Protein AF-A0AAF3FL58-F1 (afdb_monomer_lite)

Secondary str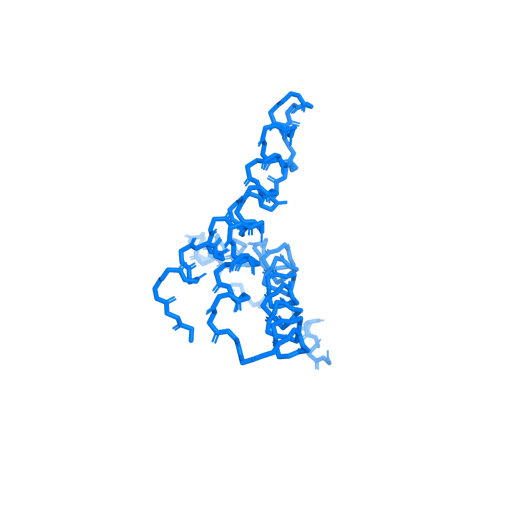ucture (DSSP, 8-state):
--HHHHHHHHHHHHTT--TTS-HHHHHHHHHHHHHHHHHHHHHHHHHSSSHHHHHHHHHHHHHHHHHHHHHHHHHHHHHHHHHHHHHTT------TT----

Radius of gyration: 18.19 Å; chains: 1; bounding box: 35×43×41 Å

pLDDT: mean 76.69, std 18.73, range [32.34, 96.44]

Structure (mmCIF, N/CA/C/O backbone):
data_AF-A0AAF3FL58-F1
#
_entry.id   AF-A0AAF3FL58-F1
#
loop_
_atom_site.group_PDB
_atom_site.id
_atom_site.type_symbol
_atom_site.label_atom_id
_atom_site.label_alt_id
_atom_site.label_comp_id
_atom_site.label_asym_id
_atom_site.label_entity_id
_atom_site.label_seq_id
_atom_site.pdbx_PDB_ins_code
_atom_site.Cartn_x
_atom_site.Cartn_y
_atom_site.Cartn_z
_atom_site.occupancy
_atom_site.B_iso_or_equiv
_atom_site.auth_seq_id
_atom_site.auth_comp_id
_atom_site.auth_asym_id
_atom_site.auth_atom_id
_atom_site.pdbx_PDB_model_num
ATOM 1 N N . MET A 1 1 ? -10.455 -6.905 6.771 1.00 75.06 1 MET A N 1
ATOM 2 C CA . MET A 1 1 ? -10.018 -6.055 5.647 1.00 75.06 1 MET A CA 1
ATOM 3 C C . MET A 1 1 ? -11.150 -6.086 4.650 1.00 75.06 1 MET A C 1
ATOM 5 O O . MET A 1 1 ? -11.566 -7.189 4.324 1.00 75.06 1 MET A O 1
ATOM 9 N N . ASP A 1 2 ? -11.695 -4.931 4.276 1.00 87.38 2 ASP A N 1
ATOM 10 C CA . ASP A 1 2 ? -12.749 -4.878 3.257 1.00 87.38 2 ASP A CA 1
ATOM 11 C C . ASP A 1 2 ? -12.182 -4.613 1.859 1.00 87.38 2 ASP A C 1
ATOM 13 O O . ASP A 1 2 ? -10.997 -4.302 1.708 1.00 87.38 2 ASP A O 1
ATOM 17 N N . ASP A 1 3 ? -13.037 -4.733 0.845 1.00 87.31 3 ASP A N 1
ATOM 18 C CA . ASP A 1 3 ? -12.660 -4.585 -0.564 1.00 87.31 3 ASP A CA 1
ATOM 19 C C . ASP A 1 3 ? -12.016 -3.226 -0.856 1.00 87.31 3 ASP A C 1
ATOM 21 O O . ASP A 1 3 ? -11.074 -3.131 -1.643 1.00 87.31 3 ASP A O 1
ATOM 25 N N . GLY A 1 4 ? -12.467 -2.167 -0.178 1.00 87.12 4 GLY A N 1
ATOM 26 C CA . GLY A 1 4 ? -11.896 -0.833 -0.339 1.00 87.12 4 GLY A CA 1
ATOM 27 C C . GLY A 1 4 ? -10.466 -0.746 0.192 1.00 87.12 4 GLY A C 1
ATOM 28 O O . GLY A 1 4 ? -9.596 -0.178 -0.467 1.00 87.12 4 GLY A O 1
ATOM 29 N N . ASP A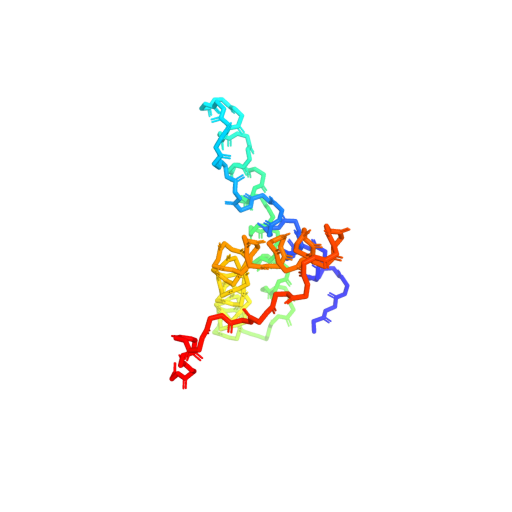 1 5 ? -10.200 -1.339 1.356 1.00 88.25 5 ASP A N 1
ATOM 30 C CA . ASP A 1 5 ? -8.850 -1.396 1.925 1.00 88.25 5 ASP A CA 1
ATOM 31 C C . ASP A 1 5 ? -7.924 -2.257 1.043 1.00 88.25 5 ASP A C 1
ATOM 33 O O . ASP A 1 5 ? -6.771 -1.893 0.801 1.00 88.25 5 ASP A O 1
ATOM 37 N N . TYR A 1 6 ? -8.448 -3.359 0.493 1.00 87.44 6 TYR A N 1
ATOM 38 C CA . TYR A 1 6 ? -7.720 -4.243 -0.419 1.00 87.44 6 TYR A CA 1
ATOM 39 C C . TYR A 1 6 ? -7.330 -3.552 -1.735 1.00 87.44 6 TYR A C 1
ATOM 41 O O . TYR A 1 6 ? -6.173 -3.633 -2.157 1.00 87.44 6 TYR A O 1
ATOM 49 N N . VAL A 1 7 ? -8.256 -2.826 -2.372 1.00 86.44 7 VAL A N 1
ATOM 50 C CA . VAL A 1 7 ? -7.978 -2.081 -3.613 1.00 86.44 7 VAL A CA 1
ATOM 51 C C . VAL A 1 7 ? -6.892 -1.028 -3.390 1.00 86.44 7 VAL A C 1
ATOM 53 O O . VAL A 1 7 ? -5.999 -0.875 -4.227 1.00 86.44 7 VAL A O 1
ATOM 56 N N . LEU A 1 8 ? -6.918 -0.320 -2.259 1.00 90.38 8 LEU A N 1
ATOM 57 C CA . LEU A 1 8 ? -5.887 0.665 -1.929 1.00 90.38 8 LEU A CA 1
ATOM 58 C C . LEU A 1 8 ? -4.517 0.001 -1.736 1.00 90.38 8 LEU A C 1
ATOM 60 O O . LEU A 1 8 ? -3.534 0.469 -2.307 1.00 90.38 8 LEU A O 1
ATOM 64 N N . LEU A 1 9 ? -4.452 -1.127 -1.024 1.00 89.19 9 LEU A N 1
ATOM 65 C CA . LEU A 1 9 ? -3.213 -1.893 -0.845 1.00 89.19 9 LEU A CA 1
ATOM 66 C C . LEU A 1 9 ? -2.641 -2.410 -2.168 1.00 89.19 9 LEU A C 1
ATOM 68 O O . LEU A 1 9 ? -1.433 -2.319 -2.391 1.00 89.19 9 LEU A O 1
ATOM 72 N N . LYS A 1 10 ? -3.496 -2.896 -3.075 1.00 84.25 10 LYS A N 1
ATOM 73 C CA . LYS A 1 10 ? -3.085 -3.323 -4.418 1.00 84.25 10 LYS A CA 1
ATOM 74 C C . LYS A 1 10 ? -2.456 -2.171 -5.204 1.00 84.25 10 LYS A C 1
ATOM 76 O O . LYS A 1 10 ? -1.412 -2.357 -5.820 1.00 84.25 10 LYS A O 1
ATOM 81 N N . ASN A 1 11 ? -3.053 -0.980 -5.159 1.00 85.88 11 ASN A N 1
ATOM 82 C CA . ASN A 1 11 ? -2.488 0.197 -5.821 1.00 85.88 11 ASN A CA 1
ATOM 83 C C . ASN A 1 11 ? -1.145 0.611 -5.202 1.00 85.88 11 ASN A C 1
ATOM 85 O O . ASN A 1 11 ? -0.195 0.864 -5.936 1.00 85.88 11 ASN A O 1
ATOM 89 N N . ILE A 1 12 ? -1.021 0.604 -3.870 1.00 87.62 12 ILE A N 1
ATOM 90 C CA . ILE A 1 12 ? 0.255 0.885 -3.188 1.00 87.62 12 ILE A CA 1
ATOM 91 C C . ILE A 1 12 ? 1.347 -0.097 -3.643 1.00 87.62 12 ILE A C 1
ATOM 93 O O . ILE A 1 12 ? 2.480 0.322 -3.879 1.00 87.62 12 ILE A O 1
ATOM 97 N N . LEU A 1 13 ? 1.011 -1.382 -3.801 1.00 84.75 13 LEU A N 1
ATOM 98 C CA . LEU A 1 13 ? 1.928 -2.404 -4.313 1.00 84.75 13 LEU A CA 1
ATOM 99 C C . LEU A 1 13 ? 2.341 -2.145 -5.769 1.00 84.75 13 LEU A C 1
ATOM 101 O O . LEU A 1 13 ? 3.527 -2.221 -6.081 1.00 84.75 13 LEU A O 1
ATOM 105 N N . ILE A 1 14 ? 1.393 -1.805 -6.648 1.00 81.31 14 ILE A N 1
ATOM 106 C CA . ILE A 1 14 ? 1.665 -1.499 -8.065 1.00 81.31 14 ILE A CA 1
ATOM 107 C C . ILE A 1 14 ? 2.625 -0.309 -8.191 1.00 81.31 14 ILE A C 1
ATOM 109 O O . ILE A 1 14 ? 3.607 -0.381 -8.925 1.00 81.31 14 ILE A O 1
ATOM 113 N N . PHE A 1 15 ? 2.386 0.762 -7.433 1.00 82.06 15 PHE A N 1
ATOM 114 C CA . PHE A 1 15 ? 3.217 1.970 -7.457 1.00 82.06 15 PHE A CA 1
ATOM 115 C C . PHE A 1 15 ? 4.449 1.884 -6.540 1.00 82.06 15 PHE A C 1
ATOM 117 O O . PHE A 1 15 ? 5.086 2.899 -6.252 1.00 82.06 15 PHE A O 1
ATOM 124 N N . HIS A 1 16 ? 4.811 0.690 -6.058 1.00 77.94 16 HIS A N 1
ATOM 125 C CA . HIS A 1 16 ? 5.969 0.530 -5.183 1.00 77.94 16 HIS A CA 1
ATOM 126 C C . HIS A 1 16 ? 7.302 0.647 -5.933 1.00 77.94 16 HIS A C 1
ATOM 128 O O . HIS A 1 16 ? 8.270 1.170 -5.383 1.00 77.94 16 HIS A O 1
ATOM 134 N N . SER A 1 17 ? 7.356 0.174 -7.181 1.00 70.06 17 SER A N 1
ATOM 135 C CA . SER A 1 17 ? 8.574 0.152 -7.991 1.00 70.06 17 SER A CA 1
ATOM 136 C C . SER A 1 17 ? 8.620 1.343 -8.944 1.00 70.06 17 SER A C 1
ATOM 138 O O . SER A 1 17 ? 7.948 1.348 -9.970 1.00 70.06 17 SER A O 1
ATOM 140 N N . ALA A 1 18 ? 9.471 2.321 -8.636 1.00 67.62 18 ALA A N 1
ATOM 141 C CA . ALA A 1 18 ? 9.902 3.341 -9.595 1.00 67.62 18 ALA A CA 1
ATOM 142 C C . ALA A 1 18 ? 11.196 2.941 -10.339 1.00 67.62 18 ALA A C 1
ATOM 144 O O . ALA A 1 18 ? 11.753 3.734 -11.094 1.00 67.62 18 ALA A O 1
ATOM 145 N N . HIS A 1 19 ? 11.704 1.723 -10.110 1.00 66.00 19 HIS A N 1
ATOM 146 C CA . HIS A 1 19 ? 12.939 1.255 -10.732 1.00 66.00 19 HIS A CA 1
ATOM 147 C C . HIS A 1 19 ? 12.788 1.119 -12.249 1.00 66.00 19 HIS A C 1
ATOM 149 O O . HIS A 1 19 ? 11.803 0.569 -12.735 1.00 66.00 19 HIS A O 1
ATOM 155 N N . GLY A 1 20 ? 13.789 1.606 -12.986 1.00 68.31 20 GLY A N 1
ATOM 156 C CA . GLY A 1 20 ? 13.810 1.579 -14.451 1.00 68.31 20 GLY A CA 1
ATOM 157 C C . GLY A 1 20 ? 13.009 2.699 -15.121 1.00 68.31 20 GLY A C 1
ATOM 158 O O . GLY A 1 20 ? 12.982 2.762 -16.346 1.00 68.31 20 GLY A O 1
ATOM 159 N N . LEU A 1 21 ? 12.379 3.588 -14.346 1.00 79.38 21 LEU A N 1
ATOM 160 C CA . LEU A 1 21 ? 11.702 4.773 -14.866 1.00 79.38 21 LEU A CA 1
ATOM 161 C C . LEU A 1 21 ? 12.659 5.969 -14.922 1.00 79.38 21 LEU A C 1
ATOM 163 O O . LEU A 1 21 ? 13.580 6.081 -14.114 1.00 79.38 21 LEU A O 1
ATOM 167 N N . SER A 1 22 ? 12.406 6.890 -15.853 1.00 87.50 22 SER A N 1
ATOM 168 C CA . SER A 1 22 ? 13.039 8.211 -15.833 1.00 87.50 22 SER A CA 1
ATOM 169 C C . SER A 1 22 ? 12.602 8.989 -14.587 1.00 87.50 22 SER A C 1
ATOM 171 O O . SER A 1 22 ? 11.515 8.751 -14.057 1.00 87.50 22 SER A O 1
ATOM 173 N N . GLU A 1 23 ? 13.415 9.942 -14.126 1.00 89.06 23 GLU A N 1
ATOM 174 C CA . GLU A 1 23 ? 13.111 10.701 -12.902 1.00 89.06 23 GLU A CA 1
ATOM 175 C C . GLU A 1 23 ? 11.722 11.378 -12.918 1.00 89.06 23 GLU A C 1
ATOM 177 O O . GLU A 1 23 ? 11.003 11.264 -11.920 1.00 89.06 23 GLU A O 1
ATOM 182 N N . PRO A 1 24 ? 11.254 11.986 -14.031 1.00 87.81 24 PRO A N 1
ATOM 183 C CA . PRO A 1 24 ? 9.894 12.525 -14.100 1.00 87.81 24 PRO A CA 1
ATOM 184 C C . PRO A 1 24 ? 8.809 11.454 -13.902 1.00 87.81 24 PRO A C 1
ATOM 186 O O . PRO A 1 24 ? 7.863 11.652 -13.141 1.00 87.81 24 PRO A O 1
ATOM 189 N N . SER A 1 25 ? 8.952 10.283 -14.527 1.00 78.69 25 SER A N 1
ATOM 190 C CA . SER A 1 25 ? 7.997 9.177 -14.381 1.00 78.69 25 SER A CA 1
ATOM 191 C C . SER A 1 25 ? 8.063 8.537 -12.990 1.00 78.69 25 SER A C 1
ATOM 193 O O . SER A 1 25 ? 7.031 8.199 -12.407 1.00 78.69 25 SER A O 1
ATOM 195 N N . ALA A 1 26 ? 9.260 8.428 -12.413 1.00 80.12 26 ALA A N 1
ATOM 196 C CA . ALA A 1 26 ? 9.475 7.966 -11.048 1.00 80.12 26 ALA A CA 1
ATOM 197 C C . ALA A 1 26 ? 8.851 8.916 -10.011 1.00 80.12 26 ALA A C 1
ATOM 199 O O . ALA A 1 26 ? 8.329 8.464 -8.988 1.00 80.12 26 ALA A O 1
ATOM 200 N N . ALA A 1 27 ? 8.881 10.230 -10.253 1.00 85.12 27 ALA A N 1
ATOM 201 C CA . ALA A 1 27 ? 8.205 11.218 -9.414 1.00 85.12 27 ALA A CA 1
ATOM 202 C C . ALA A 1 27 ? 6.681 11.016 -9.418 1.00 85.12 27 ALA A C 1
ATOM 204 O O . ALA A 1 27 ? 6.089 10.915 -8.342 1.00 85.12 27 ALA A O 1
ATOM 205 N N . ILE A 1 28 ? 6.073 10.836 -10.597 1.00 86.44 28 ILE A N 1
ATOM 206 C CA . ILE A 1 28 ? 4.629 10.575 -10.741 1.00 86.44 28 ILE A CA 1
ATOM 207 C C . ILE A 1 28 ? 4.222 9.294 -9.998 1.00 86.44 28 ILE A C 1
ATOM 209 O O . ILE A 1 28 ? 3.235 9.281 -9.264 1.00 86.44 28 ILE A O 1
ATOM 213 N N . VAL A 1 29 ? 5.001 8.216 -10.135 1.00 83.44 29 VAL A N 1
ATOM 214 C CA . VAL A 1 29 ? 4.736 6.943 -9.442 1.00 83.44 29 VAL A CA 1
ATOM 215 C C . VAL A 1 29 ? 4.828 7.099 -7.921 1.00 83.44 29 VAL A C 1
ATOM 217 O O . VAL A 1 29 ? 3.953 6.614 -7.199 1.00 83.44 29 VAL A O 1
ATOM 220 N N . ARG A 1 30 ? 5.835 7.822 -7.412 1.00 86.88 30 ARG A N 1
ATOM 221 C CA . ARG A 1 30 ? 5.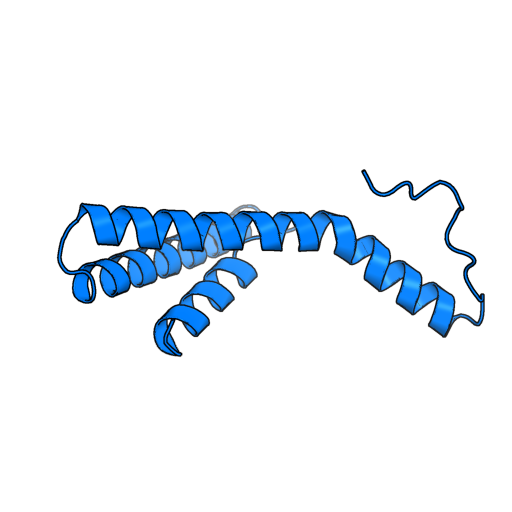959 8.117 -5.973 1.00 86.88 30 ARG A CA 1
ATOM 222 C C . ARG A 1 30 ? 4.787 8.949 -5.458 1.00 86.88 30 ARG A C 1
ATOM 224 O O . ARG A 1 30 ? 4.293 8.681 -4.364 1.00 86.88 30 ARG A O 1
ATOM 231 N N . GLU A 1 31 ? 4.340 9.943 -6.217 1.00 90.69 31 GLU A N 1
ATOM 232 C CA . GLU A 1 31 ? 3.195 10.777 -5.849 1.00 90.69 31 GLU A CA 1
ATOM 233 C C . GLU A 1 31 ? 1.892 9.968 -5.824 1.00 90.69 31 GLU A C 1
ATOM 235 O O . GLU A 1 31 ? 1.156 10.010 -4.834 1.00 90.69 31 GLU A O 1
ATOM 240 N N . ALA A 1 32 ? 1.653 9.151 -6.853 1.00 87.75 32 ALA A N 1
ATOM 241 C CA . ALA A 1 32 ? 0.517 8.238 -6.903 1.00 87.75 32 ALA A CA 1
ATOM 242 C C . ALA A 1 32 ? 0.513 7.294 -5.692 1.00 87.75 32 ALA A C 1
ATOM 244 O O . ALA A 1 32 ? -0.505 7.160 -5.011 1.00 87.75 32 ALA A O 1
ATOM 245 N N . ARG A 1 33 ? 1.665 6.702 -5.352 1.00 90.62 33 ARG A N 1
ATOM 246 C CA . ARG A 1 33 ? 1.812 5.860 -4.160 1.00 90.62 33 ARG A CA 1
ATOM 247 C C . ARG A 1 33 ? 1.444 6.609 -2.877 1.00 90.62 33 ARG A C 1
ATOM 249 O O . ARG A 1 33 ? 0.612 6.115 -2.116 1.00 90.62 33 ARG A O 1
ATOM 256 N N . LYS A 1 34 ? 2.008 7.802 -2.655 1.00 93.69 34 LYS A N 1
ATOM 257 C CA . LYS A 1 34 ? 1.711 8.632 -1.471 1.00 93.69 34 LYS A CA 1
ATOM 258 C C . LYS A 1 34 ? 0.220 8.948 -1.357 1.00 93.69 34 LYS A C 1
ATOM 260 O O . LYS A 1 34 ? -0.337 8.898 -0.262 1.00 93.69 34 LYS A O 1
ATOM 265 N N . LYS A 1 35 ? -0.445 9.224 -2.484 1.00 94.50 35 LYS A N 1
ATOM 266 C CA . LYS A 1 35 ? -1.894 9.455 -2.529 1.00 94.50 35 LYS A CA 1
ATOM 267 C C . LYS A 1 35 ? -2.673 8.245 -2.006 1.00 94.50 35 LYS A C 1
ATOM 269 O O . LYS A 1 35 ? -3.552 8.413 -1.162 1.00 94.50 35 LYS A O 1
ATOM 274 N N . TYR A 1 36 ? -2.341 7.032 -2.450 1.00 91.38 36 TYR A N 1
ATOM 275 C CA . TYR A 1 36 ? -3.021 5.819 -1.982 1.00 91.38 36 TYR A CA 1
ATOM 276 C C . TYR A 1 36 ? -2.695 5.474 -0.521 1.00 91.38 36 TYR A C 1
ATOM 278 O O . TYR A 1 36 ? -3.600 5.082 0.215 1.00 91.38 36 TYR A O 1
ATOM 286 N N . GLU A 1 37 ? -1.454 5.679 -0.067 1.00 94.19 37 GLU A N 1
ATOM 287 C CA . GLU A 1 37 ? -1.066 5.521 1.347 1.00 94.19 37 GLU A CA 1
ATOM 288 C C . GLU A 1 37 ? -1.860 6.475 2.259 1.00 94.19 37 GLU A C 1
ATOM 290 O O . GLU A 1 37 ? -2.363 6.069 3.313 1.00 94.19 37 GLU A O 1
ATOM 295 N N . TRP A 1 38 ? -2.048 7.727 1.829 1.00 96.44 38 TRP A N 1
ATOM 296 C CA . TRP A 1 38 ? -2.868 8.705 2.544 1.00 96.44 38 TRP A CA 1
ATOM 297 C C . TRP A 1 38 ? -4.347 8.301 2.580 1.00 96.44 38 TRP A C 1
ATOM 299 O O . TRP A 1 38 ? -4.964 8.323 3.647 1.00 96.44 38 TRP A O 1
ATOM 309 N N . MET A 1 39 ? -4.914 7.879 1.442 1.00 95.88 39 MET A N 1
ATOM 310 C CA . MET A 1 39 ? -6.309 7.423 1.368 1.00 95.88 39 MET A CA 1
ATOM 311 C C . MET A 1 39 ? -6.561 6.220 2.282 1.00 95.88 39 MET A C 1
ATOM 313 O O . MET A 1 39 ? -7.555 6.204 3.012 1.00 95.88 39 MET A O 1
ATOM 317 N N . LEU A 1 40 ? -5.651 5.241 2.283 1.00 94.94 40 LEU A N 1
ATOM 318 C CA . LEU A 1 40 ? -5.729 4.069 3.153 1.00 94.94 40 LEU A CA 1
ATOM 319 C C . LEU A 1 40 ? -5.664 4.477 4.628 1.00 94.94 40 LEU A C 1
ATOM 321 O O . LEU A 1 40 ? -6.510 4.063 5.419 1.00 94.94 40 LEU A O 1
ATOM 325 N N . SER A 1 41 ? -4.717 5.345 4.986 1.00 95.25 41 SER A N 1
ATOM 326 C CA . SER A 1 41 ? -4.566 5.844 6.357 1.00 95.25 41 SER A CA 1
ATOM 327 C C . SER A 1 41 ? -5.821 6.568 6.844 1.00 95.25 41 SER A C 1
ATOM 329 O O . SER A 1 41 ? -6.298 6.308 7.949 1.00 95.25 41 SER A O 1
ATOM 331 N N . ARG A 1 42 ? -6.404 7.438 6.009 1.00 96.44 42 ARG A N 1
ATOM 332 C CA . ARG A 1 42 ? -7.651 8.149 6.326 1.00 96.44 42 ARG A CA 1
ATOM 333 C C . ARG A 1 42 ? -8.806 7.174 6.551 1.00 96.44 42 ARG A C 1
ATOM 335 O O . ARG A 1 42 ? -9.535 7.307 7.531 1.00 96.44 42 ARG A O 1
ATOM 342 N N . ARG A 1 43 ? -8.951 6.184 5.670 1.00 95.19 43 ARG A N 1
ATOM 343 C CA . ARG A 1 43 ? -10.027 5.189 5.727 1.00 95.19 43 ARG A CA 1
ATOM 344 C C . ARG A 1 43 ? -9.905 4.280 6.955 1.00 95.19 43 ARG A C 1
ATOM 346 O O . ARG A 1 43 ? -10.911 3.982 7.588 1.00 95.19 43 ARG A O 1
ATOM 353 N N . ILE A 1 44 ? -8.688 3.889 7.339 1.00 94.88 44 ILE A N 1
ATOM 354 C CA . ILE A 1 44 ? -8.448 3.101 8.558 1.00 94.88 44 ILE A CA 1
ATOM 355 C C . ILE A 1 44 ? -8.761 3.917 9.809 1.00 94.88 44 ILE A C 1
ATOM 357 O O . ILE A 1 44 ? -9.428 3.398 10.703 1.00 94.88 44 ILE A O 1
ATOM 361 N N . ARG A 1 45 ? -8.338 5.188 9.871 1.00 95.00 45 ARG A N 1
ATOM 362 C CA . ARG A 1 45 ? -8.663 6.076 11.000 1.00 95.00 45 ARG A CA 1
ATOM 363 C C . ARG A 1 45 ? -10.171 6.222 11.188 1.00 95.00 45 ARG A C 1
ATOM 365 O O . ARG A 1 45 ? -10.650 6.079 12.300 1.00 95.00 45 ARG A O 1
ATOM 372 N N . GLN A 1 46 ? -10.925 6.398 10.102 1.00 94.88 46 GLN A N 1
ATOM 373 C CA . GLN A 1 46 ? -12.391 6.5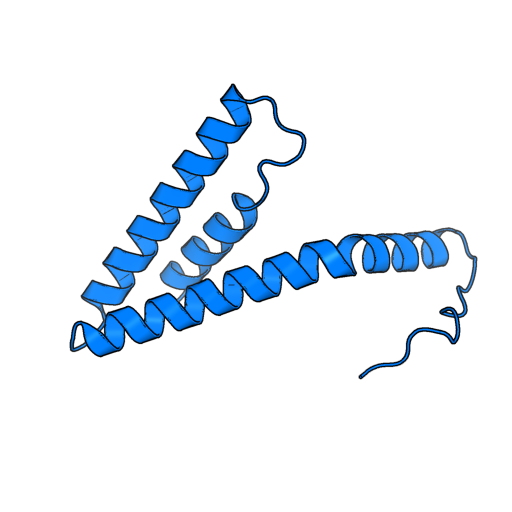06 10.148 1.00 94.88 46 GLN A CA 1
ATOM 374 C C . GLN A 1 46 ? -13.103 5.249 10.672 1.00 94.88 46 GLN A C 1
ATOM 376 O O . GLN A 1 46 ? -14.227 5.343 11.150 1.00 94.88 46 GLN A O 1
ATOM 381 N N . LYS A 1 47 ? -12.476 4.073 10.558 1.00 93.56 47 LYS A N 1
ATOM 382 C CA . LYS A 1 47 ? -13.040 2.784 10.994 1.00 93.56 47 LYS A CA 1
ATOM 383 C C . LYS A 1 47 ? -12.485 2.290 12.328 1.00 93.56 47 LYS A C 1
ATOM 385 O O . LYS A 1 47 ? -12.873 1.215 12.784 1.00 93.56 47 LYS A O 1
ATOM 390 N N . SER A 1 48 ? -11.503 2.985 12.889 1.00 94.44 48 SER A N 1
ATOM 391 C CA . SER A 1 48 ? -10.857 2.581 14.136 1.00 94.44 48 SER A CA 1
ATOM 392 C C . SER A 1 48 ? -11.522 3.288 15.304 1.00 94.44 48 SER A C 1
ATOM 394 O O . SER A 1 48 ? -12.034 4.394 15.153 1.00 94.44 48 SER A O 1
ATOM 396 N N . LYS A 1 49 ? -11.546 2.624 16.457 1.00 93.94 49 LYS A N 1
ATOM 397 C CA . LYS A 1 49 ? -12.169 3.150 17.674 1.00 93.94 49 LYS A CA 1
ATOM 398 C C . LYS A 1 49 ? -11.346 4.285 18.276 1.00 93.94 49 LYS A C 1
ATOM 400 O O . LYS A 1 49 ? -11.911 5.209 18.850 1.00 93.94 49 LYS A O 1
ATOM 405 N N . ASP A 1 50 ? -10.030 4.209 18.114 1.00 95.19 50 ASP A N 1
ATOM 406 C CA . ASP A 1 50 ? -9.063 5.176 18.613 1.00 95.19 50 ASP A CA 1
ATOM 407 C C . ASP A 1 50 ? -7.825 5.255 17.698 1.00 95.19 50 ASP A C 1
ATOM 409 O O . ASP A 1 50 ? -7.637 4.455 16.770 1.00 95.19 50 ASP A O 1
ATOM 413 N N . ASP A 1 51 ? -6.97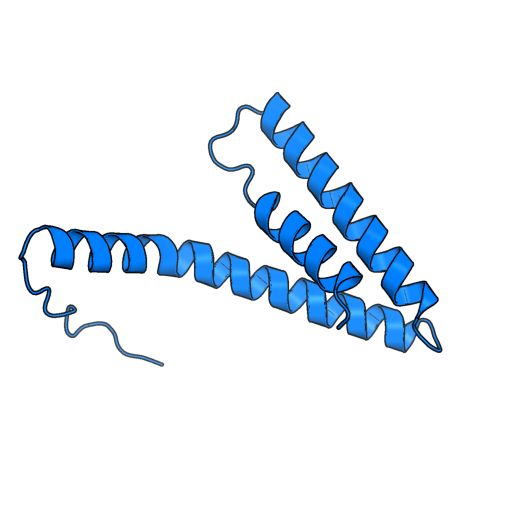5 6.249 17.957 1.00 94.19 51 ASP A N 1
ATOM 414 C CA . ASP A 1 51 ? -5.764 6.493 17.173 1.00 94.19 51 ASP A CA 1
ATOM 415 C C . ASP A 1 51 ? -4.709 5.389 17.325 1.00 94.19 51 ASP A C 1
ATOM 417 O O . ASP A 1 51 ? -3.968 5.130 16.376 1.00 94.19 51 ASP A O 1
ATOM 421 N N . VAL A 1 52 ? -4.637 4.709 18.472 1.00 95.88 52 VAL A N 1
ATOM 422 C CA . VAL A 1 52 ? -3.657 3.638 18.705 1.00 95.88 52 VAL A CA 1
ATOM 423 C C . VAL A 1 52 ? -4.011 2.422 17.854 1.00 95.88 52 VAL A C 1
ATOM 425 O O . VAL A 1 52 ? -3.150 1.881 17.154 1.00 95.88 52 VAL A O 1
ATOM 428 N N . GLU A 1 53 ? -5.286 2.034 17.834 1.00 95.00 53 GLU A N 1
ATOM 429 C CA . GLU A 1 53 ? -5.805 0.985 16.963 1.00 95.00 53 GLU A CA 1
ATOM 430 C C . GLU A 1 53 ? -5.575 1.338 15.486 1.00 95.00 53 GLU A C 1
ATOM 432 O O . GLU A 1 53 ? -5.135 0.486 14.704 1.00 95.00 53 GLU A O 1
ATOM 437 N N . ALA A 1 54 ? -5.819 2.595 15.099 1.00 94.69 54 ALA A N 1
ATOM 438 C CA . ALA A 1 54 ? -5.588 3.056 13.734 1.00 94.69 54 ALA A CA 1
ATOM 439 C C . ALA A 1 54 ? -4.110 2.946 13.337 1.00 94.69 54 ALA A C 1
ATOM 441 O O . ALA A 1 54 ? -3.794 2.388 12.283 1.00 94.69 54 ALA A O 1
ATOM 442 N N . ILE A 1 55 ? -3.202 3.442 14.184 1.00 95.38 55 ILE A N 1
ATOM 443 C CA . ILE A 1 55 ? -1.752 3.386 13.962 1.00 95.38 55 ILE A CA 1
ATOM 444 C C . ILE A 1 55 ? -1.294 1.932 13.850 1.00 95.38 55 ILE A C 1
ATOM 446 O O . ILE A 1 55 ? -0.580 1.593 12.906 1.00 95.38 55 ILE A O 1
ATOM 450 N N . TYR A 1 56 ? -1.744 1.056 14.752 1.00 96.38 56 TYR A N 1
ATOM 451 C CA . TYR A 1 56 ? -1.388 -0.361 14.724 1.00 96.38 56 TYR A CA 1
ATOM 452 C C . TYR A 1 56 ? -1.866 -1.048 13.437 1.00 96.38 56 TYR A C 1
ATOM 454 O O . TYR A 1 56 ? -1.099 -1.760 12.784 1.00 96.38 56 TYR A O 1
ATOM 462 N N . LYS A 1 57 ? -3.116 -0.804 13.021 1.00 93.94 57 LYS A N 1
ATOM 463 C CA . LYS A 1 57 ? -3.667 -1.347 11.770 1.00 93.94 57 LYS A CA 1
ATOM 464 C C . LYS A 1 57 ? -2.899 -0.852 10.546 1.00 93.94 57 LYS A C 1
ATOM 466 O O . LYS A 1 57 ? -2.566 -1.662 9.681 1.00 93.94 57 LYS A O 1
ATOM 471 N N . ILE A 1 58 ? -2.589 0.445 10.479 1.00 94.25 58 ILE A N 1
ATOM 472 C CA . ILE A 1 58 ? -1.789 1.027 9.392 1.00 94.25 58 ILE A CA 1
ATOM 473 C C . ILE A 1 58 ? -0.401 0.380 9.364 1.00 94.25 58 ILE A C 1
ATOM 475 O O . ILE A 1 58 ? 0.016 -0.112 8.317 1.00 94.25 58 ILE A O 1
ATOM 479 N N . ALA A 1 59 ? 0.290 0.315 10.504 1.00 94.38 59 ALA A N 1
ATOM 480 C CA . ALA A 1 59 ? 1.623 -0.273 10.607 1.00 94.38 59 ALA A CA 1
ATOM 481 C C . ALA A 1 59 ? 1.637 -1.744 10.167 1.00 94.38 59 ALA A C 1
ATOM 483 O O . ALA A 1 59 ? 2.498 -2.146 9.386 1.00 94.38 59 ALA A O 1
ATOM 484 N N . LYS A 1 60 ? 0.645 -2.534 10.596 1.00 94.31 60 LYS A N 1
ATOM 485 C CA . LYS A 1 60 ? 0.501 -3.938 10.196 1.00 94.31 60 LYS A CA 1
ATOM 486 C C . LYS A 1 60 ? 0.332 -4.089 8.683 1.00 94.31 60 LYS A C 1
ATOM 488 O O . LYS A 1 60 ? 0.986 -4.932 8.072 1.00 94.31 60 LYS A O 1
ATOM 493 N N . LEU A 1 61 ? -0.527 -3.273 8.074 1.00 91.88 61 LEU A N 1
ATOM 494 C CA . LEU A 1 61 ? -0.782 -3.327 6.634 1.00 91.88 61 LEU A CA 1
ATOM 495 C C . LEU A 1 61 ? 0.424 -2.857 5.814 1.00 91.88 61 LEU A C 1
ATOM 497 O O . LEU A 1 61 ? 0.802 -3.522 4.853 1.00 91.88 61 LEU A O 1
ATOM 501 N N . MET A 1 62 ? 1.074 -1.767 6.218 1.00 91.38 62 MET A N 1
ATOM 502 C CA . MET A 1 62 ? 2.283 -1.276 5.551 1.00 91.38 62 MET A CA 1
ATOM 503 C C . MET A 1 62 ? 3.462 -2.243 5.712 1.00 91.38 62 MET A C 1
ATOM 505 O O . MET A 1 62 ? 4.228 -2.442 4.768 1.00 91.38 62 MET A O 1
ATOM 509 N N . GLY A 1 63 ? 3.575 -2.903 6.868 1.00 89.75 63 GLY A N 1
ATOM 510 C CA . GLY A 1 63 ? 4.522 -3.994 7.088 1.00 89.75 63 GLY A CA 1
ATOM 511 C C . GLY A 1 63 ? 4.286 -5.155 6.121 1.00 89.75 63 GLY A C 1
ATOM 512 O O . GLY A 1 63 ? 5.222 -5.599 5.461 1.00 89.75 63 GLY A O 1
ATOM 513 N N . ALA A 1 64 ? 3.028 -5.577 5.948 1.00 87.56 64 ALA A N 1
ATOM 514 C CA . ALA A 1 64 ? 2.672 -6.616 4.983 1.00 87.56 64 ALA A CA 1
ATOM 515 C C . ALA A 1 64 ? 3.005 -6.214 3.535 1.00 87.56 64 ALA A C 1
ATOM 517 O O . ALA A 1 64 ? 3.563 -7.021 2.794 1.00 87.56 64 ALA A O 1
ATOM 518 N N . VAL A 1 65 ? 2.731 -4.965 3.137 1.00 86.31 65 VAL A N 1
ATOM 519 C CA . VAL A 1 65 ? 3.122 -4.431 1.819 1.00 86.31 65 VAL A CA 1
ATOM 520 C C . VAL A 1 65 ? 4.631 -4.538 1.617 1.00 86.31 65 VAL A C 1
ATOM 522 O O . VAL A 1 65 ? 5.069 -5.040 0.586 1.00 86.31 65 VAL A O 1
ATOM 525 N N . LYS A 1 66 ? 5.432 -4.118 2.603 1.00 85.69 66 LYS A N 1
ATOM 526 C CA . LYS A 1 66 ? 6.896 -4.212 2.535 1.00 85.69 66 LYS A CA 1
ATOM 527 C C . LYS A 1 66 ? 7.359 -5.661 2.368 1.00 85.69 66 LYS A C 1
ATOM 529 O O . LYS A 1 66 ? 8.148 -5.940 1.471 1.00 85.69 66 LYS A O 1
ATOM 534 N N . SER A 1 67 ? 6.830 -6.590 3.163 1.00 84.31 67 SER A N 1
ATOM 535 C CA . SER A 1 67 ? 7.168 -8.014 3.046 1.00 84.31 67 SER A CA 1
ATOM 536 C C . SER A 1 67 ? 6.782 -8.599 1.686 1.00 84.31 67 SER A C 1
ATOM 538 O O . SER A 1 67 ? 7.555 -9.355 1.105 1.00 84.31 67 SER A O 1
ATOM 540 N N . LEU A 1 68 ? 5.616 -8.238 1.143 1.00 81.69 68 LEU A N 1
ATOM 541 C CA . LEU A 1 68 ? 5.175 -8.689 -0.182 1.00 81.69 68 LEU A CA 1
ATOM 542 C C . LEU A 1 68 ? 6.056 -8.142 -1.302 1.00 81.69 68 LEU A C 1
ATOM 544 O O . LEU A 1 68 ? 6.366 -8.866 -2.243 1.00 81.69 68 LEU A O 1
ATOM 548 N N . VAL A 1 69 ? 6.485 -6.889 -1.191 1.00 81.00 69 VAL A N 1
ATOM 549 C CA . VAL A 1 69 ? 7.437 -6.284 -2.121 1.00 81.00 69 VAL A CA 1
ATOM 550 C C . VAL A 1 69 ? 8.773 -7.009 -2.061 1.00 81.00 69 VAL A C 1
ATOM 552 O O . VAL A 1 69 ? 9.303 -7.389 -3.099 1.00 81.00 69 VAL A O 1
ATOM 555 N N . GLU A 1 70 ? 9.311 -7.237 -0.865 1.00 79.69 70 GLU A N 1
ATOM 556 C CA . GLU A 1 70 ? 10.573 -7.956 -0.689 1.00 79.69 70 GLU A CA 1
ATOM 557 C C . GLU A 1 70 ? 10.486 -9.385 -1.227 1.00 79.69 70 GLU A C 1
ATOM 559 O O . GLU A 1 70 ? 11.407 -9.836 -1.903 1.00 79.69 70 GLU A O 1
ATOM 564 N N . LEU A 1 71 ? 9.374 -10.087 -0.993 1.00 75.12 71 LEU A N 1
ATOM 565 C CA . LEU A 1 71 ? 9.110 -11.395 -1.591 1.00 75.12 71 LEU A CA 1
ATOM 566 C C . LEU A 1 71 ? 8.996 -11.306 -3.113 1.00 75.12 71 LEU A C 1
ATOM 568 O O . LEU A 1 71 ? 9.543 -12.160 -3.801 1.00 75.12 71 LEU A O 1
ATOM 572 N N . GLY A 1 72 ? 8.332 -10.279 -3.641 1.00 69.38 72 GLY A N 1
ATOM 573 C CA . GLY A 1 72 ? 8.233 -10.010 -5.070 1.00 69.38 72 GLY A CA 1
ATOM 574 C C . GLY A 1 72 ? 9.609 -9.804 -5.695 1.00 69.38 72 GLY A C 1
ATOM 575 O O . GLY A 1 72 ? 9.960 -10.515 -6.623 1.00 69.38 72 GLY A O 1
ATOM 576 N N . PHE A 1 73 ? 10.446 -8.929 -5.146 1.00 62.06 73 PHE A N 1
ATOM 577 C CA . PHE A 1 73 ? 11.801 -8.698 -5.653 1.00 62.06 73 PHE A CA 1
ATOM 578 C C . PHE A 1 73 ? 12.721 -9.910 -5.474 1.00 62.06 73 PHE A C 1
ATOM 580 O O . PHE A 1 73 ? 13.476 -10.244 -6.386 1.00 62.06 73 PHE A O 1
ATOM 587 N N . LYS A 1 74 ? 12.643 -10.603 -4.330 1.00 59.88 74 LYS A N 1
ATOM 588 C CA . LYS A 1 74 ? 13.473 -11.782 -4.059 1.00 59.88 74 LYS A CA 1
ATOM 589 C C . LYS A 1 74 ? 13.028 -13.004 -4.844 1.00 59.88 74 LYS A C 1
ATOM 591 O O . LYS A 1 74 ? 13.892 -13.789 -5.183 1.00 59.88 74 LYS A O 1
ATOM 596 N N . ARG A 1 75 ? 11.734 -13.207 -5.120 1.00 54.62 75 ARG A N 1
ATOM 597 C CA . ARG A 1 75 ? 11.202 -14.432 -5.754 1.00 54.62 75 ARG A CA 1
ATOM 598 C C . ARG A 1 75 ? 10.711 -14.250 -7.187 1.00 54.62 75 ARG A C 1
ATOM 600 O O . ARG A 1 75 ? 10.634 -15.256 -7.880 1.00 54.62 75 ARG A O 1
ATOM 607 N N . ALA A 1 76 ? 10.429 -13.042 -7.677 1.00 54.94 76 ALA A N 1
ATOM 608 C CA . ALA A 1 76 ? 10.065 -12.827 -9.083 1.00 54.94 76 ALA A CA 1
ATOM 609 C C . ALA A 1 76 ? 11.095 -13.397 -10.072 1.00 54.94 76 ALA A C 1
ATOM 611 O O . ALA A 1 76 ? 10.658 -14.082 -10.995 1.00 54.94 76 ALA A O 1
ATOM 612 N N . PRO A 1 77 ? 12.423 -13.228 -9.885 1.00 56.03 77 PRO A N 1
ATOM 613 C CA . PRO A 1 77 ? 13.394 -13.864 -10.773 1.00 56.03 77 PRO A CA 1
ATOM 614 C C . PRO A 1 77 ? 13.429 -15.391 -10.629 1.00 56.03 77 PRO A C 1
ATOM 616 O O . PRO A 1 77 ? 13.791 -16.073 -11.578 1.00 56.03 77 PRO A O 1
ATOM 619 N N . TYR A 1 78 ? 13.032 -15.949 -9.481 1.00 53.53 78 TYR A N 1
ATOM 620 C CA . TYR A 1 78 ? 12.965 -17.400 -9.275 1.00 53.53 78 TYR A CA 1
ATOM 621 C C . TYR A 1 78 ? 11.701 -17.995 -9.883 1.00 53.53 78 TYR A C 1
ATOM 623 O O . TYR A 1 78 ? 11.770 -19.043 -10.507 1.00 53.53 78 TYR A O 1
ATOM 631 N N . PHE A 1 79 ? 10.557 -17.324 -9.759 1.00 51.78 79 PHE A N 1
ATOM 632 C CA . PHE A 1 79 ? 9.317 -17.763 -10.386 1.00 51.78 79 PHE A CA 1
ATOM 633 C C . PHE A 1 79 ? 9.423 -17.665 -11.909 1.00 51.78 79 PHE A C 1
ATOM 635 O O . PHE A 1 79 ? 9.122 -18.634 -12.598 1.00 51.78 79 PHE A O 1
ATOM 642 N N . SER A 1 80 ? 9.944 -16.553 -12.440 1.00 53.56 80 SER A N 1
ATOM 643 C CA . SER A 1 80 ? 10.175 -16.412 -13.880 1.00 53.56 80 SER A CA 1
ATOM 644 C C . SER A 1 80 ? 11.235 -17.387 -14.397 1.00 53.56 80 SER A C 1
ATOM 646 O O . SER A 1 80 ? 11.034 -17.955 -15.465 1.00 53.56 80 SER A O 1
ATOM 648 N N . ARG A 1 81 ? 12.306 -17.674 -13.636 1.00 48.16 81 ARG A N 1
ATOM 649 C CA . ARG A 1 81 ? 13.282 -18.725 -13.985 1.00 48.16 81 ARG A CA 1
ATOM 650 C C . ARG A 1 81 ? 12.699 -20.130 -13.917 1.00 48.16 81 ARG A C 1
ATOM 652 O O . ARG A 1 81 ? 12.941 -20.893 -14.837 1.00 48.16 81 ARG A O 1
ATOM 659 N N . CYS A 1 82 ? 11.940 -20.492 -12.886 1.00 51.88 82 CYS A N 1
ATOM 660 C CA . CYS A 1 82 ? 11.313 -21.814 -12.784 1.00 51.88 82 CYS A CA 1
ATOM 661 C C . CYS A 1 82 ? 10.282 -22.029 -13.897 1.00 51.88 82 CYS A C 1
ATOM 663 O O . CYS A 1 82 ? 10.214 -23.111 -14.474 1.00 51.88 82 CYS A O 1
ATOM 665 N N . VAL A 1 83 ? 9.515 -20.990 -14.235 1.00 52.91 83 VAL A N 1
ATOM 666 C CA . VAL A 1 83 ? 8.580 -21.007 -15.363 1.00 52.91 83 VAL A CA 1
ATOM 667 C C . VAL A 1 83 ? 9.340 -21.094 -16.689 1.00 52.91 83 VAL A C 1
ATOM 669 O O . VAL A 1 83 ? 9.012 -21.952 -17.497 1.00 52.91 83 VAL A O 1
ATOM 672 N N . ALA A 1 84 ? 10.400 -20.307 -16.897 1.00 50.66 84 ALA A N 1
ATOM 673 C CA . ALA A 1 84 ? 11.224 -20.381 -18.106 1.00 50.66 84 ALA A CA 1
ATOM 674 C C . ALA A 1 84 ? 11.934 -21.739 -18.262 1.00 50.66 84 ALA A C 1
ATOM 676 O O . ALA A 1 84 ? 11.939 -22.298 -19.352 1.00 50.66 84 ALA A O 1
ATOM 677 N N . LEU A 1 85 ? 12.480 -22.309 -17.183 1.00 53.28 85 LEU A N 1
ATOM 678 C CA . LEU A 1 85 ? 13.109 -23.635 -17.184 1.00 53.28 85 LEU A CA 1
ATOM 679 C C . LEU A 1 85 ? 12.093 -24.733 -17.528 1.00 53.28 85 LEU A C 1
ATOM 681 O O . LEU A 1 85 ? 12.370 -25.567 -18.388 1.00 53.28 85 LEU A O 1
ATOM 685 N N . ASN A 1 86 ? 10.891 -24.681 -16.942 1.00 51.69 86 ASN A N 1
ATOM 686 C CA . ASN A 1 86 ? 9.806 -25.607 -17.279 1.00 51.69 86 ASN A CA 1
ATOM 687 C C . ASN A 1 86 ? 9.298 -25.433 -18.723 1.00 51.69 86 ASN A C 1
ATOM 689 O O . ASN A 1 86 ? 9.041 -26.435 -19.385 1.00 51.69 86 ASN A O 1
ATOM 693 N N . ILE A 1 87 ? 9.178 -24.198 -19.229 1.00 49.25 87 ILE A N 1
ATOM 694 C CA . ILE A 1 87 ? 8.762 -23.912 -20.616 1.00 49.25 87 ILE A CA 1
ATOM 695 C C . ILE A 1 87 ? 9.814 -24.401 -21.623 1.00 49.25 87 ILE A C 1
ATOM 697 O O . ILE A 1 87 ? 9.457 -24.948 -22.661 1.00 49.25 87 ILE A O 1
ATOM 701 N N . CYS A 1 88 ? 11.104 -24.275 -21.307 1.00 49.84 88 CYS A N 1
ATOM 702 C CA . CYS A 1 88 ? 12.199 -24.742 -22.162 1.00 49.84 88 CYS A CA 1
ATOM 703 C C . CYS A 1 88 ? 12.448 -26.264 -22.087 1.00 49.84 88 CYS A C 1
ATOM 705 O O . CYS A 1 88 ? 13.441 -26.739 -22.634 1.00 49.84 88 CYS A O 1
ATOM 707 N N . GLY A 1 89 ? 11.606 -27.041 -21.390 1.00 44.97 89 GLY A N 1
ATOM 708 C CA . GLY A 1 89 ? 11.755 -28.500 -21.263 1.00 44.97 89 GLY A CA 1
ATOM 709 C C . GLY A 1 89 ? 12.962 -28.954 -20.429 1.00 44.97 89 GLY A C 1
ATOM 710 O O . GLY A 1 89 ? 13.204 -30.152 -20.270 1.00 44.97 89 GLY A O 1
ATOM 711 N N . LEU A 1 90 ? 13.702 -28.012 -19.846 1.00 50.84 90 LEU A N 1
ATOM 712 C CA . LEU A 1 90 ? 14.774 -28.275 -18.900 1.00 50.84 90 LEU A CA 1
ATOM 713 C C . LEU A 1 90 ? 14.109 -28.510 -17.545 1.00 50.84 90 LEU A C 1
ATOM 715 O O . LEU A 1 90 ? 13.835 -27.556 -16.822 1.00 50.84 90 LEU A O 1
ATOM 719 N N . ARG A 1 91 ? 13.817 -29.772 -17.195 1.00 50.47 91 ARG A N 1
ATOM 720 C CA . ARG A 1 91 ? 13.390 -30.159 -15.836 1.00 50.47 91 ARG A CA 1
ATOM 721 C C . ARG A 1 91 ? 14.461 -29.709 -14.839 1.00 50.47 91 ARG A C 1
ATOM 723 O O . ARG A 1 91 ? 15.392 -30.451 -14.531 1.00 50.47 91 ARG A O 1
ATOM 730 N N . GLY A 1 92 ? 14.353 -28.465 -14.388 1.00 46.97 92 GLY A N 1
ATOM 731 C CA . GLY A 1 92 ? 15.301 -27.825 -13.502 1.00 46.97 92 GLY A CA 1
ATOM 732 C C . GLY A 1 92 ? 15.241 -28.523 -12.160 1.00 46.97 92 GLY A C 1
ATOM 733 O O . GLY A 1 92 ? 14.355 -28.250 -11.354 1.00 46.97 92 GLY A O 1
ATOM 734 N N . ARG A 1 93 ? 16.187 -29.432 -11.916 1.00 48.59 93 ARG A N 1
ATOM 735 C CA . ARG A 1 93 ? 16.600 -29.736 -10.551 1.00 48.59 93 ARG A CA 1
ATOM 736 C C . ARG A 1 93 ? 16.972 -28.391 -9.937 1.00 48.59 93 ARG A C 1
ATOM 738 O O . ARG A 1 93 ? 17.906 -27.744 -10.406 1.00 48.59 93 ARG A O 1
ATOM 745 N N . LEU A 1 94 ? 16.180 -27.944 -8.966 1.00 50.59 94 LEU A N 1
ATOM 746 C CA . LEU A 1 94 ? 16.563 -26.832 -8.106 1.00 50.59 94 LEU A CA 1
ATOM 747 C C . LEU A 1 94 ? 17.985 -27.132 -7.601 1.00 50.59 94 LEU A C 1
ATOM 749 O O . LEU A 1 94 ? 18.218 -28.267 -7.169 1.00 50.59 94 LEU A O 1
ATOM 753 N N . PRO A 1 95 ? 18.937 -26.190 -7.705 1.00 45.19 95 PRO A N 1
ATOM 754 C CA . PRO A 1 95 ? 20.243 -26.357 -7.085 1.00 45.19 95 PRO A CA 1
ATOM 755 C C . PRO A 1 95 ? 20.041 -26.726 -5.610 1.00 45.19 95 PRO A C 1
ATOM 757 O O . PRO A 1 95 ? 19.210 -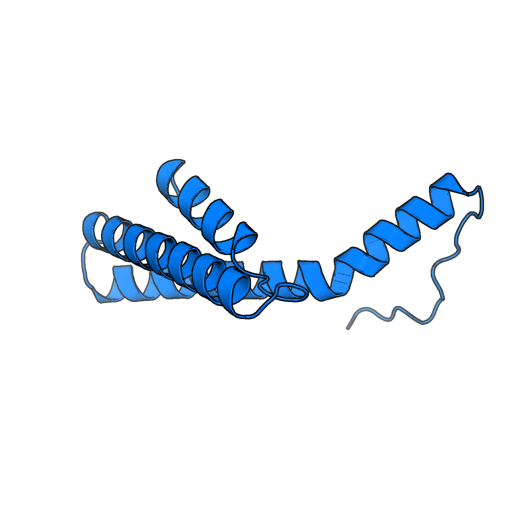26.122 -4.926 1.00 45.19 95 PRO A O 1
ATOM 760 N N . ALA A 1 96 ? 20.741 -27.765 -5.149 1.00 49.31 96 ALA A N 1
ATOM 761 C CA . ALA A 1 96 ? 20.626 -28.344 -3.804 1.00 49.31 96 ALA A CA 1
ATOM 762 C C . ALA A 1 96 ? 21.032 -27.371 -2.672 1.00 49.31 96 ALA A C 1
ATOM 764 O O . ALA A 1 96 ? 20.975 -27.703 -1.494 1.00 49.31 96 ALA A O 1
ATOM 765 N N . ASP A 1 97 ? 21.436 -26.168 -3.045 1.00 45.38 97 ASP A N 1
ATOM 766 C CA . ASP A 1 97 ? 21.959 -25.078 -2.240 1.00 45.38 97 ASP A CA 1
ATOM 767 C C . ASP A 1 97 ? 20.862 -24.131 -1.708 1.00 45.38 97 ASP A C 1
ATOM 769 O O . ASP A 1 97 ? 21.156 -23.199 -0.958 1.00 45.38 97 ASP A O 1
ATOM 773 N N . VAL A 1 98 ? 19.580 -24.397 -1.993 1.00 42.53 98 VAL A N 1
ATOM 774 C CA . VAL A 1 98 ? 18.455 -23.712 -1.330 1.00 42.53 98 VAL A CA 1
ATOM 775 C C . VAL A 1 98 ? 18.178 -24.360 0.032 1.00 42.53 98 VAL A C 1
ATOM 777 O O . VAL A 1 98 ? 17.206 -25.093 0.213 1.00 42.53 98 VAL A O 1
ATOM 780 N N . TYR A 1 99 ? 19.037 -24.076 1.010 1.00 37.31 99 TYR A N 1
ATOM 781 C CA . TYR A 1 99 ? 18.712 -24.300 2.416 1.00 37.31 99 TYR A CA 1
ATOM 782 C C . TYR A 1 99 ? 17.673 -23.265 2.864 1.00 37.31 99 TYR A C 1
ATOM 784 O O . TYR A 1 99 ? 17.900 -22.057 2.793 1.00 37.31 99 TYR A O 1
ATOM 792 N N . ILE A 1 100 ? 16.517 -23.755 3.313 1.00 37.25 100 ILE A N 1
ATOM 793 C CA . ILE A 1 100 ? 15.540 -22.978 4.075 1.00 37.25 100 ILE A CA 1
ATOM 794 C C . ILE A 1 100 ? 16.061 -22.916 5.515 1.00 37.25 100 ILE A C 1
ATOM 796 O O . ILE A 1 100 ? 16.057 -23.933 6.208 1.00 37.25 100 ILE A O 1
ATOM 800 N N . LEU A 1 101 ? 16.501 -21.733 5.941 1.00 32.34 101 LEU A N 1
ATOM 801 C CA . LEU A 1 101 ? 16.532 -21.303 7.340 1.00 32.34 101 LEU A CA 1
ATOM 802 C C . LEU A 1 101 ? 15.692 -20.030 7.455 1.00 32.34 101 LEU A C 1
ATOM 804 O O . LEU A 1 101 ? 15.853 -19.146 6.579 1.00 32.34 101 LEU A O 1
#

InterPro domains:
  IPR035500 Nuclear hormone receptor-like domain superfamily [G3DSA:1.10.565.10] (1-82)
  IPR035500 Nuclear hormone receptor-like domain superfamily [SSF48508] (1-72)

Organism: NCBI:txid2138241

Foldseek 3Di:
DDPLLVVLLVLLLVLVDPPPPDPVSVVVSVVSNVVSLVVNLVVLCVVDPDPVSSVVVSCVSVVVSVVVNVCCVVCVVVVVVCVVCVVVVNPDPDPPPPDDD

Sequence (101 aa):
MDDGDYVLLKNILIFHSAHGLSEPSAAIVREARKKYEWMLSRRIRQKSKDDVEAIYKIAKLMGAVKSLVELGFKRAPYFSRCVALNICGLRGRLPADVYIL